Protein AF-A0A2L2Y5U8-F1 (afdb_monomer_lite)

Sequence (66 aa):
GTFTNQIQAEFCETRLLVVTDPRLDHQPLTEASNVKIPVIAFCNTESPLRYVDVAIPCNNKGAHSI

InterPro domains:
  IPR001865 Small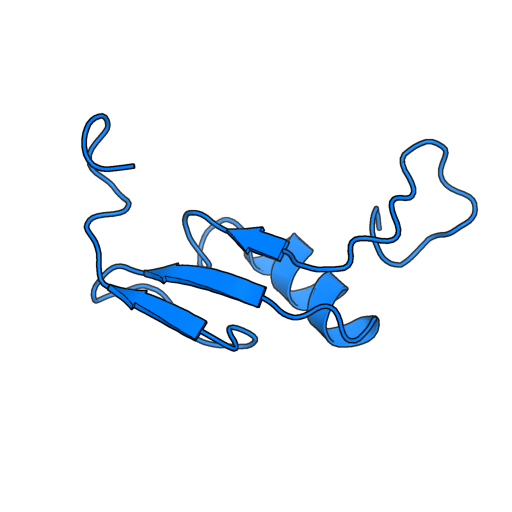 ribosomal subunit protein uS2 [PF00318] (15-66)
  IPR001865 Small ribosomal subunit protein uS2 [PR00395] (14-31)
  IPR001865 Small ribosomal subunit protein uS2 [PR00395] (31-42)
  IPR001865 Small ribosomal subunit protein uS2 [PR00395] (52-66)
  IPR005707 Small ribosomal subunit protein uS2, eukaryota/archaea [PTHR11489] (1-66)
  IPR023591 Small ribosomal subunit protein uS2, flavodoxin-like domain superfamily [SSF52313] (1-66)

Foldseek 3Di:
DLDADPVDPNNDPDQEAEELACVVPVPVLVSCVVVVRAYEYEDEPPGDCPSHPHYDDWPSPDPPTD

Organism: Parasteatoda tepidariorum (NCBI:txid114398)

pLDDT: mean 88.63, std 5.88, range [67.75, 95.38]

Radius of gyration: 12.48 Å; chains: 1; bounding box: 22×23×35 Å

Structure (mmCIF, N/CA/C/O backbone):
data_AF-A0A2L2Y5U8-F1
#
_entry.id   AF-A0A2L2Y5U8-F1
#
loop_
_atom_site.group_PDB
_atom_site.id
_atom_site.type_symbol
_atom_site.label_atom_id
_atom_site.label_alt_id
_atom_site.label_comp_id
_atom_site.label_asym_id
_atom_site.label_entity_id
_atom_site.label_seq_id
_atom_site.pdbx_PDB_ins_code
_atom_site.Cartn_x
_atom_site.Cartn_y
_atom_site.Cartn_z
_atom_site.occupancy
_atom_site.B_iso_or_equiv
_atom_site.auth_seq_id
_atom_site.auth_comp_id
_atom_site.auth_asym_id
_atom_site.auth_atom_id
_atom_site.pdbx_PDB_model_num
ATOM 1 N N . GLY A 1 1 ? 1.547 4.972 14.506 1.00 67.75 1 GLY A N 1
ATOM 2 C CA . GLY A 1 1 ? 0.461 5.134 15.488 1.00 67.75 1 GLY A CA 1
ATOM 3 C C . GLY A 1 1 ? -0.654 6.030 14.985 1.00 67.75 1 GLY A C 1
ATOM 4 O O . GLY A 1 1 ? -1.677 6.115 15.647 1.00 67.75 1 GLY A O 1
ATOM 5 N N . THR A 1 2 ? -0.494 6.672 13.826 1.00 81.44 2 THR A N 1
ATOM 6 C CA . THR A 1 2 ? -1.456 7.614 13.243 1.00 81.44 2 THR A CA 1
ATOM 7 C C . THR A 1 2 ? -2.822 6.979 12.974 1.00 81.44 2 THR A C 1
ATOM 9 O O . THR A 1 2 ? -3.840 7.654 13.087 1.00 81.44 2 THR A O 1
ATOM 12 N N . PHE A 1 3 ? -2.862 5.675 12.671 1.00 79.69 3 PHE A N 1
ATOM 13 C CA . PHE A 1 3 ? -4.119 4.959 12.417 1.00 79.69 3 PHE A CA 1
ATOM 14 C C . PHE A 1 3 ? -4.660 4.208 13.636 1.00 79.69 3 PHE A C 1
ATOM 16 O O . PHE A 1 3 ? -5.842 3.891 13.683 1.00 79.69 3 PHE A O 1
ATOM 23 N N . THR A 1 4 ? -3.817 3.902 14.624 1.00 79.50 4 THR A N 1
ATOM 24 C CA . THR A 1 4 ? -4.186 3.047 15.765 1.00 79.50 4 THR A CA 1
ATOM 25 C C . THR A 1 4 ? -4.403 3.816 17.067 1.00 79.50 4 THR A C 1
ATOM 27 O O . THR A 1 4 ? -5.103 3.320 17.947 1.00 79.50 4 THR A O 1
ATOM 30 N N . ASN A 1 5 ? -3.828 5.014 17.216 1.00 82.62 5 ASN A N 1
ATOM 31 C CA . ASN A 1 5 ? -3.862 5.783 18.457 1.00 82.62 5 ASN A CA 1
ATOM 32 C C . ASN A 1 5 ? -4.801 6.995 18.363 1.00 82.62 5 ASN A C 1
ATOM 34 O O . ASN A 1 5 ? -4.416 8.049 17.867 1.00 82.62 5 ASN A O 1
ATOM 38 N N . GLN A 1 6 ? -6.003 6.861 18.926 1.00 76.56 6 GLN A N 1
ATOM 39 C CA . GLN A 1 6 ? -7.040 7.905 18.935 1.00 76.56 6 GLN A CA 1
ATOM 40 C C . GLN A 1 6 ? -6.713 9.125 19.814 1.00 76.56 6 GLN A C 1
ATOM 42 O O . GLN A 1 6 ? -7.378 10.150 19.710 1.00 76.56 6 GLN A O 1
ATOM 47 N N . ILE A 1 7 ? -5.717 9.026 20.699 1.00 84.06 7 ILE A N 1
ATOM 48 C CA . ILE A 1 7 ? -5.327 10.117 21.609 1.00 84.06 7 ILE A CA 1
ATOM 49 C C . ILE A 1 7 ? -4.379 11.104 20.904 1.00 84.06 7 ILE A C 1
ATOM 51 O O . ILE A 1 7 ? -4.202 12.237 21.348 1.00 84.06 7 ILE A O 1
ATOM 55 N N . GLN A 1 8 ? -3.745 10.679 19.809 1.00 82.88 8 GLN A N 1
ATOM 56 C CA . GLN A 1 8 ? -2.770 11.485 19.086 1.00 82.88 8 GLN A CA 1
ATOM 57 C C . GLN A 1 8 ? -3.458 12.603 18.288 1.00 82.88 8 GLN A C 1
ATOM 59 O O . GLN A 1 8 ? -4.493 12.377 17.666 1.00 82.88 8 GLN A O 1
ATOM 64 N N . ALA A 1 9 ? -2.868 13.802 18.271 1.00 78.56 9 ALA A N 1
ATOM 65 C CA . ALA A 1 9 ? -3.446 14.955 17.576 1.00 78.56 9 ALA A CA 1
ATOM 66 C C . ALA A 1 9 ? -3.582 14.735 16.057 1.00 78.56 9 ALA A C 1
ATOM 68 O O . ALA A 1 9 ? -4.547 15.206 15.463 1.00 78.56 9 ALA A O 1
ATOM 69 N N . GLU A 1 10 ? -2.661 13.988 15.433 1.00 82.06 10 GLU A N 1
ATOM 70 C CA . GLU A 1 10 ? -2.740 13.617 14.013 1.00 82.06 10 GLU A CA 1
ATOM 71 C C . GLU A 1 10 ? -3.513 12.310 13.741 1.00 82.06 10 GLU A C 1
ATOM 73 O O . GLU A 1 10 ? -3.328 11.700 12.687 1.00 82.06 10 GLU A O 1
ATOM 78 N N . PHE A 1 11 ? -4.361 11.837 14.663 1.00 81.81 11 PHE A N 1
ATOM 79 C CA . PHE A 1 11 ? -5.197 10.662 14.402 1.00 81.81 11 PHE A CA 1
ATOM 80 C C . PHE A 1 11 ? -6.105 10.894 13.188 1.00 81.81 11 PHE A C 1
ATOM 82 O O . PHE A 1 11 ? -6.831 11.886 13.111 1.00 81.81 11 PHE A O 1
ATOM 89 N N . CYS A 1 12 ? -6.090 9.950 12.248 1.00 78.44 12 CYS A N 1
ATOM 90 C CA . CYS A 1 12 ? -6.926 10.008 11.057 1.00 78.44 12 CYS A CA 1
ATOM 91 C C . CYS A 1 12 ? -7.607 8.662 10.816 1.00 78.44 12 CYS A C 1
ATOM 93 O O . CYS A 1 12 ? -6.951 7.663 10.508 1.00 78.44 12 CYS A O 1
ATOM 95 N N . GLU A 1 13 ? -8.938 8.646 10.895 1.00 82.38 13 GLU A N 1
ATOM 96 C CA . GLU A 1 13 ? -9.741 7.487 10.513 1.00 82.38 13 GLU A CA 1
ATOM 97 C C . GLU A 1 13 ? -9.890 7.444 8.986 1.00 82.38 13 GLU A C 1
ATOM 99 O O . GLU A 1 13 ? -10.824 7.975 8.380 1.00 82.38 13 GLU A O 1
ATOM 104 N N . THR A 1 14 ? -8.892 6.844 8.343 1.00 83.56 14 THR A N 1
ATOM 105 C CA . THR A 1 14 ? -8.806 6.764 6.886 1.00 83.56 14 THR A CA 1
ATOM 106 C C . THR A 1 14 ? -9.667 5.615 6.362 1.00 83.56 14 THR A C 1
ATOM 108 O O . THR A 1 14 ? -9.567 4.491 6.836 1.00 83.56 14 THR A O 1
ATOM 111 N N . ARG A 1 15 ? -10.499 5.868 5.344 1.00 90.25 15 ARG A N 1
ATOM 112 C CA . ARG A 1 15 ? -11.356 4.832 4.730 1.00 90.25 15 ARG A CA 1
ATOM 113 C C . ARG A 1 15 ? -10.691 4.052 3.597 1.00 90.25 15 ARG A C 1
ATOM 115 O O . ARG A 1 15 ? -11.216 3.020 3.199 1.00 90.25 15 ARG A O 1
ATOM 122 N N . LEU A 1 16 ? -9.596 4.573 3.053 1.00 91.50 16 LEU A N 1
ATOM 123 C CA . LEU A 1 16 ? -8.821 3.980 1.968 1.00 91.50 16 LEU A CA 1
ATOM 124 C C . LEU A 1 16 ? -7.392 4.507 2.047 1.00 91.50 16 LEU A C 1
ATOM 126 O O . LEU A 1 16 ? -7.194 5.721 2.051 1.00 91.50 16 LEU A O 1
ATOM 130 N N . LEU A 1 17 ? -6.415 3.611 2.081 1.00 93.06 17 LEU A N 1
ATOM 131 C CA . LEU A 1 17 ? -5.005 3.971 2.055 1.00 93.06 17 LEU A CA 1
ATOM 132 C C . LEU A 1 17 ? -4.445 3.729 0.650 1.00 93.06 17 LEU A C 1
ATOM 134 O O . LEU A 1 17 ? -4.604 2.640 0.103 1.00 93.06 17 LEU A O 1
ATOM 138 N N . VAL A 1 18 ? -3.780 4.735 0.079 1.00 93.81 18 VAL A N 1
ATOM 139 C CA . VAL A 1 18 ? -3.039 4.604 -1.183 1.00 93.81 18 VAL A CA 1
ATOM 140 C C . VAL A 1 18 ? -1.554 4.770 -0.893 1.00 93.81 18 VAL A C 1
ATOM 142 O O . VAL A 1 18 ? -1.156 5.746 -0.260 1.00 93.81 18 VAL A O 1
ATOM 145 N N . VAL A 1 19 ? -0.752 3.806 -1.336 1.00 92.69 19 VAL A N 1
ATOM 146 C CA . VAL A 1 19 ? 0.678 3.695 -1.023 1.00 92.69 19 VAL A CA 1
ATOM 147 C C . VAL A 1 19 ? 1.500 3.653 -2.312 1.00 92.69 19 VAL A C 1
ATOM 149 O O . VAL A 1 19 ? 1.091 3.022 -3.287 1.00 92.69 19 VAL A O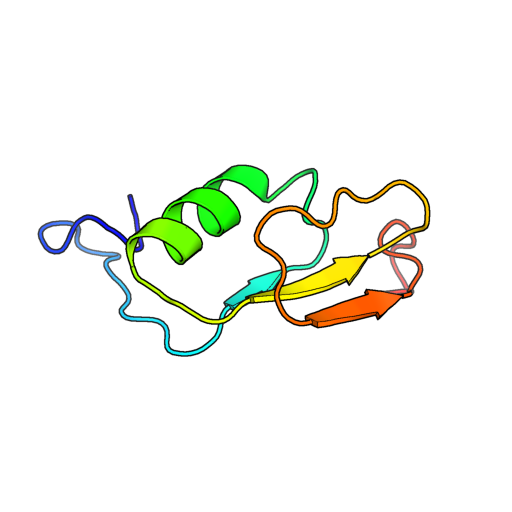 1
ATOM 152 N N . THR A 1 20 ? 2.663 4.308 -2.330 1.00 91.88 20 THR A N 1
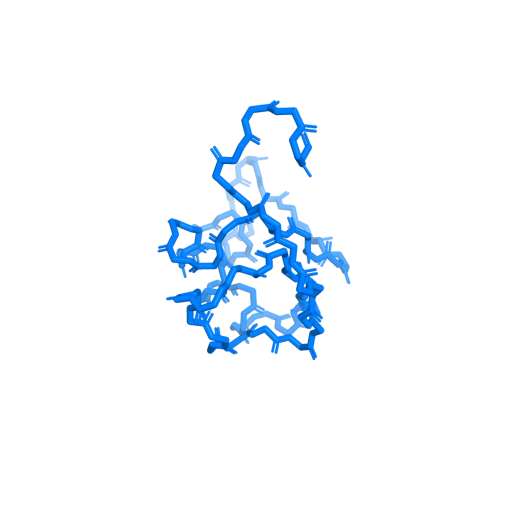ATOM 153 C CA . THR A 1 20 ? 3.542 4.371 -3.513 1.00 91.88 20 THR A CA 1
ATOM 154 C C . THR A 1 20 ? 4.552 3.231 -3.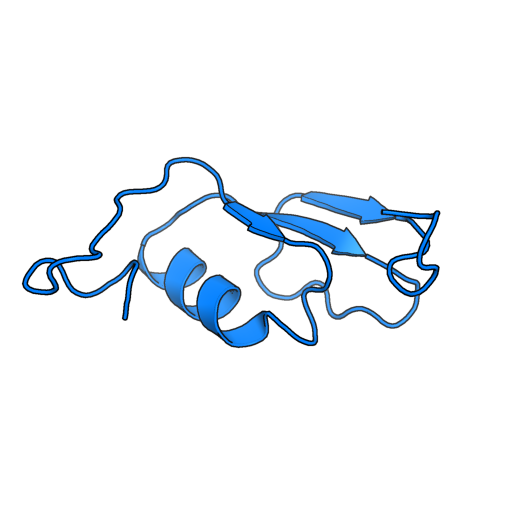576 1.00 91.88 20 THR A C 1
ATOM 156 O O . THR A 1 20 ? 4.815 2.721 -4.662 1.00 91.88 20 THR A O 1
ATOM 159 N N . ASP A 1 21 ? 5.100 2.790 -2.440 1.00 91.06 21 ASP A N 1
ATOM 160 C CA . ASP A 1 21 ? 5.917 1.578 -2.377 1.00 91.06 21 ASP A CA 1
ATOM 161 C C . ASP A 1 21 ? 5.648 0.797 -1.083 1.00 91.06 21 ASP A C 1
ATOM 163 O O . ASP A 1 21 ? 6.056 1.230 -0.001 1.00 91.06 21 ASP A O 1
ATOM 167 N N . PRO A 1 22 ? 5.040 -0.404 -1.155 1.00 91.94 22 PRO A N 1
ATOM 168 C CA . PRO A 1 22 ? 4.751 -1.200 0.035 1.00 91.94 22 PRO A CA 1
ATOM 169 C C . PRO A 1 22 ? 6.012 -1.660 0.782 1.00 91.94 22 PRO A C 1
ATOM 171 O O . PRO A 1 22 ? 5.928 -2.076 1.939 1.00 91.94 22 PRO A O 1
ATOM 174 N N . ARG A 1 23 ? 7.196 -1.596 0.154 1.00 90.81 23 ARG A N 1
ATOM 175 C CA . ARG A 1 23 ? 8.466 -1.900 0.822 1.00 90.81 23 ARG A CA 1
ATOM 176 C C . ARG A 1 23 ? 8.887 -0.791 1.784 1.00 90.81 23 ARG A C 1
ATOM 178 O O . ARG A 1 23 ? 9.297 -1.081 2.909 1.00 90.81 23 ARG A O 1
ATOM 185 N N . LEU A 1 24 ? 8.836 0.459 1.332 1.00 90.56 24 LEU A 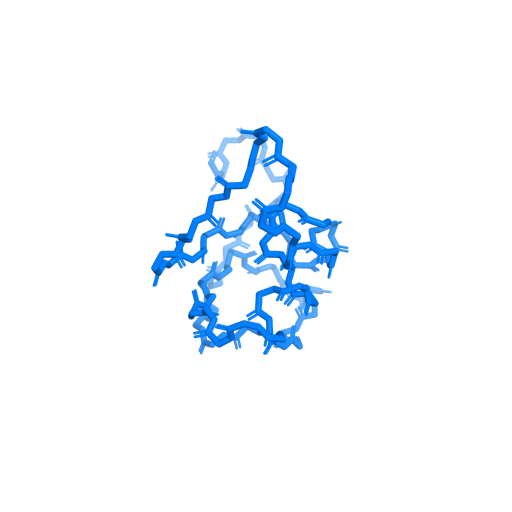N 1
ATOM 186 C CA . LEU A 1 24 ? 9.224 1.613 2.143 1.00 90.56 24 LEU A CA 1
ATOM 187 C C . LEU A 1 24 ? 8.139 1.917 3.179 1.00 90.56 24 LEU A C 1
ATOM 189 O O . LEU A 1 24 ? 8.442 2.077 4.359 1.00 90.56 24 LEU A O 1
ATOM 193 N N . ASP A 1 25 ? 6.878 1.824 2.768 1.00 91.75 25 ASP A N 1
ATOM 194 C CA . ASP A 1 25 ? 5.703 2.174 3.566 1.00 91.75 25 ASP A CA 1
ATOM 195 C C . ASP A 1 25 ? 5.120 0.974 4.341 1.00 91.75 25 ASP A C 1
ATOM 197 O O . ASP A 1 25 ? 3.923 0.882 4.616 1.00 91.75 25 ASP A O 1
ATOM 201 N N . HIS A 1 26 ? 5.965 0.027 4.749 1.00 90.94 26 HIS A N 1
ATOM 202 C CA . HIS A 1 26 ? 5.540 -1.163 5.495 1.00 90.94 26 HIS A CA 1
ATOM 203 C C . HIS A 1 26 ? 4.905 -0.838 6.866 1.00 90.94 26 HIS A C 1
ATOM 205 O O . HIS A 1 26 ? 4.069 -1.599 7.365 1.00 90.94 26 HIS A O 1
ATOM 211 N N . GLN A 1 27 ? 5.280 0.293 7.476 1.00 91.94 27 GLN A N 1
ATOM 212 C CA . GLN A 1 27 ? 4.730 0.762 8.751 1.00 91.94 27 GLN A CA 1
ATOM 213 C C . GLN A 1 27 ? 3.231 1.114 8.643 1.00 91.94 27 GLN A C 1
ATOM 215 O O . GLN A 1 27 ? 2.437 0.496 9.360 1.00 91.94 27 GLN A O 1
ATOM 220 N N . PRO A 1 28 ? 2.798 2.038 7.754 1.00 90.69 28 PRO A N 1
ATOM 221 C CA . PRO A 1 28 ? 1.378 2.339 7.581 1.00 90.69 28 PRO A CA 1
ATOM 222 C C . PRO A 1 28 ? 0.575 1.137 7.073 1.00 90.69 28 PRO A C 1
ATOM 224 O O . PRO A 1 28 ? -0.567 0.977 7.490 1.00 90.69 28 PRO A O 1
ATOM 227 N N . LEU A 1 29 ? 1.165 0.247 6.266 1.00 92.62 29 LEU A N 1
ATOM 228 C CA . LEU A 1 29 ? 0.533 -1.013 5.845 1.00 92.62 29 LEU A CA 1
ATOM 229 C C . LEU A 1 29 ? 0.206 -1.941 7.022 1.00 92.62 29 LEU A C 1
ATOM 231 O O . LEU A 1 29 ? -0.895 -2.484 7.117 1.00 92.62 29 LEU A O 1
ATOM 235 N N . THR A 1 30 ? 1.148 -2.098 7.952 1.00 91.69 30 THR A N 1
ATOM 236 C CA . THR A 1 30 ? 0.931 -2.929 9.143 1.00 91.69 30 THR A CA 1
ATOM 237 C C . THR A 1 30 ? -0.140 -2.314 10.040 1.00 91.69 30 THR A C 1
ATOM 239 O O . THR A 1 30 ? -1.029 -3.014 10.524 1.00 91.69 30 THR A O 1
ATOM 242 N N . GLU A 1 31 ? -0.110 -0.997 10.233 1.00 91.00 31 GLU A N 1
ATOM 243 C CA . GLU A 1 31 ? -1.133 -0.296 11.010 1.00 91.00 31 GLU A CA 1
ATOM 244 C C . GLU A 1 31 ? -2.518 -0.379 10.358 1.00 91.00 31 GLU A C 1
ATOM 246 O O . GLU A 1 31 ? -3.474 -0.718 11.051 1.00 91.00 31 GLU A O 1
ATOM 251 N N . ALA A 1 32 ? -2.618 -0.176 9.041 1.00 92.06 32 ALA A N 1
ATOM 252 C CA . ALA A 1 32 ? -3.863 -0.288 8.279 1.00 92.06 32 ALA A CA 1
ATOM 253 C C . ALA A 1 32 ? -4.509 -1.672 8.424 1.00 92.06 32 ALA A C 1
ATOM 255 O O . ALA A 1 32 ? -5.725 -1.771 8.606 1.00 92.06 32 ALA A O 1
ATOM 256 N N . SER A 1 33 ? -3.693 -2.733 8.444 1.00 90.50 33 SER A N 1
ATOM 257 C CA . SER A 1 33 ? -4.181 -4.101 8.644 1.00 90.50 33 SER A CA 1
ATOM 258 C C . SER A 1 33 ? -4.842 -4.309 10.017 1.00 90.50 33 SER A C 1
ATOM 260 O O . SER A 1 33 ? -5.846 -5.015 10.114 1.00 90.50 33 SER A O 1
ATOM 262 N N . ASN A 1 34 ? -4.355 -3.637 11.070 1.00 89.94 34 ASN A N 1
ATOM 263 C CA . ASN A 1 34 ? -4.914 -3.742 12.424 1.00 89.94 34 ASN A CA 1
ATOM 264 C C . ASN A 1 34 ? -6.275 -3.044 12.572 1.00 89.94 34 ASN A C 1
ATOM 266 O O . ASN A 1 34 ? -7.079 -3.445 13.412 1.00 89.94 34 ASN A O 1
ATOM 270 N N . VAL A 1 35 ? -6.543 -2.017 11.761 1.00 90.19 35 VAL A N 1
ATOM 271 C CA . VAL A 1 35 ? -7.787 -1.225 11.805 1.00 90.19 35 VAL A CA 1
ATOM 272 C C . VAL A 1 35 ? -8.721 -1.480 10.617 1.00 90.19 35 VAL A C 1
ATOM 274 O O . VAL A 1 35 ? -9.740 -0.810 10.484 1.00 90.19 35 VAL A O 1
ATOM 277 N N . LYS A 1 36 ? -8.426 -2.500 9.797 1.00 89.38 36 LYS A N 1
ATOM 278 C CA . LYS A 1 36 ? -9.238 -2.934 8.641 1.00 89.38 36 LYS A CA 1
ATOM 279 C C . LYS A 1 36 ? -9.456 -1.835 7.595 1.00 89.38 36 LYS A C 1
ATOM 281 O O . LYS A 1 36 ? -10.539 -1.723 7.018 1.00 89.38 36 LYS A O 1
ATOM 286 N N . ILE A 1 37 ? -8.425 -1.035 7.348 1.00 92.44 37 ILE A N 1
ATOM 287 C CA . ILE A 1 37 ? -8.441 -0.035 6.278 1.00 92.44 37 ILE A CA 1
ATOM 288 C C . ILE A 1 37 ? -8.035 -0.730 4.972 1.00 92.44 37 ILE A C 1
ATOM 290 O O . ILE A 1 37 ? -6.982 -1.367 4.958 1.00 92.44 37 ILE A O 1
ATOM 294 N N . PRO A 1 38 ? -8.819 -0.613 3.885 1.00 94.62 38 PRO A N 1
ATOM 295 C CA . PRO A 1 38 ? -8.439 -1.172 2.594 1.00 94.62 38 PRO A CA 1
ATOM 296 C C . PRO A 1 38 ? -7.228 -0.434 2.007 1.00 94.62 38 PRO A C 1
ATOM 298 O O . PRO A 1 38 ? -7.173 0.801 2.048 1.00 94.62 38 PRO A O 1
ATOM 301 N N . VAL A 1 39 ? -6.278 -1.180 1.441 1.00 95.06 39 VAL A N 1
ATOM 302 C CA . VAL A 1 39 ? -5.000 -0.656 0.933 1.00 95.06 39 VAL A CA 1
ATOM 303 C C . VAL A 1 39 ? -4.842 -0.908 -0.567 1.00 95.06 39 VAL A C 1
ATOM 305 O O . VAL A 1 39 ? -4.869 -2.049 -1.035 1.00 95.06 39 VAL A O 1
ATOM 308 N N . ILE A 1 40 ? -4.595 0.167 -1.315 1.00 95.38 40 ILE A N 1
ATOM 309 C CA . ILE A 1 40 ? -4.180 0.134 -2.721 1.00 95.38 40 ILE A CA 1
ATOM 310 C C . ILE A 1 40 ? -2.706 0.529 -2.786 1.00 95.38 40 ILE A C 1
ATOM 312 O O . ILE A 1 40 ? -2.324 1.560 -2.236 1.00 95.38 40 ILE A O 1
ATOM 316 N N . ALA A 1 41 ? -1.875 -0.259 -3.466 1.00 95.31 41 ALA A N 1
ATOM 317 C CA . ALA A 1 41 ? -0.452 0.039 -3.592 1.00 95.31 41 ALA A CA 1
ATOM 318 C C . ALA A 1 41 ? 0.025 0.029 -5.045 1.00 95.31 41 ALA A C 1
ATOM 320 O O . ALA A 1 41 ? -0.359 -0.834 -5.838 1.00 95.31 41 ALA A O 1
ATOM 321 N N . PHE A 1 42 ? 0.901 0.975 -5.367 1.00 94.25 42 PHE A N 1
ATOM 322 C CA . PHE A 1 42 ? 1.709 0.965 -6.577 1.00 94.25 42 PHE A CA 1
ATOM 323 C C . PHE A 1 42 ? 2.898 0.020 -6.377 1.00 94.25 42 PHE A C 1
ATOM 325 O O . PHE A 1 42 ? 3.698 0.178 -5.454 1.00 94.25 42 PHE A O 1
ATOM 332 N N . CYS A 1 43 ? 2.994 -1.003 -7.218 1.00 91.69 43 CYS A N 1
ATOM 333 C CA . CYS A 1 43 ? 3.930 -2.103 -7.017 1.00 91.69 43 CYS A CA 1
ATOM 334 C C . CYS A 1 43 ? 4.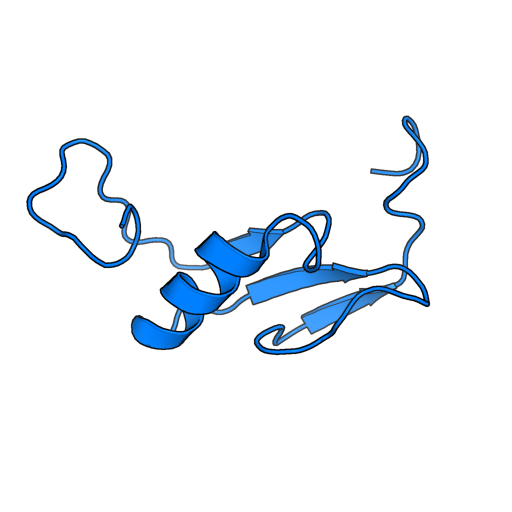818 -2.286 -8.239 1.00 91.69 43 CYS A C 1
ATOM 336 O O . CYS A 1 43 ? 4.323 -2.439 -9.356 1.00 91.69 43 CYS A O 1
ATOM 338 N N . ASN A 1 44 ? 6.127 -2.357 -8.008 1.00 91.69 44 ASN A N 1
ATOM 339 C CA . ASN A 1 44 ? 7.066 -2.858 -9.002 1.00 91.69 44 ASN A CA 1
ATOM 340 C C . ASN A 1 44 ? 7.239 -4.380 -8.855 1.00 91.69 44 ASN A C 1
ATOM 342 O O . ASN A 1 44 ? 6.725 -4.991 -7.917 1.00 91.69 44 ASN A O 1
ATOM 346 N N . THR A 1 45 ? 7.991 -5.007 -9.757 1.00 89.50 45 THR A N 1
ATOM 347 C CA . THR A 1 45 ? 8.254 -6.462 -9.764 1.00 89.50 45 THR A CA 1
ATOM 348 C C . THR A 1 45 ? 8.778 -7.019 -8.437 1.00 89.50 45 THR A C 1
ATOM 350 O O . THR A 1 45 ? 8.500 -8.160 -8.083 1.00 89.50 45 THR A O 1
ATOM 353 N N . GLU A 1 46 ? 9.555 -6.224 -7.711 1.00 90.06 46 GLU A N 1
ATOM 354 C CA . GLU A 1 46 ? 10.206 -6.582 -6.452 1.00 90.06 46 GLU A CA 1
ATOM 355 C C . GLU A 1 46 ? 9.452 -6.109 -5.197 1.00 90.06 46 GLU A C 1
ATOM 357 O O . GLU A 1 46 ? 9.925 -6.331 -4.078 1.00 90.06 46 GLU A O 1
ATOM 362 N N . SER A 1 47 ? 8.315 -5.429 -5.359 1.00 90.94 47 SER A N 1
ATOM 363 C CA . SER A 1 47 ? 7.541 -4.888 -4.241 1.00 90.94 47 SER A CA 1
ATOM 364 C C . SER A 1 47 ? 6.771 -6.005 -3.512 1.00 90.94 47 SER A C 1
ATOM 366 O O . SER A 1 47 ? 6.069 -6.791 -4.151 1.00 90.94 47 SER A O 1
ATOM 368 N N . PRO A 1 48 ? 6.862 -6.101 -2.170 1.00 92.88 48 PRO A N 1
ATOM 369 C CA . PRO A 1 48 ? 6.120 -7.097 -1.404 1.00 92.88 48 PRO A CA 1
ATOM 370 C C . PRO A 1 48 ? 4.625 -6.756 -1.374 1.00 92.88 48 PRO A C 1
ATOM 372 O O . PRO A 1 48 ? 4.244 -5.643 -1.037 1.00 92.88 48 PRO A O 1
ATOM 375 N N . LEU A 1 49 ? 3.765 -7.737 -1.653 1.00 92.81 49 LEU A N 1
ATOM 376 C CA . LEU A 1 49 ? 2.303 -7.559 -1.695 1.00 92.81 49 LEU A CA 1
ATOM 377 C C . LEU A 1 49 ? 1.597 -7.902 -0.372 1.00 92.81 49 LEU A C 1
ATOM 379 O O . LEU A 1 49 ? 0.391 -8.134 -0.335 1.00 92.81 49 LEU A O 1
ATOM 383 N N . ARG A 1 50 ? 2.336 -8.004 0.736 1.00 92.44 50 ARG A N 1
ATOM 384 C CA . ARG A 1 50 ? 1.745 -8.368 2.029 1.00 92.44 50 ARG A CA 1
ATOM 385 C C . ARG A 1 50 ? 0.916 -7.197 2.563 1.00 92.44 50 ARG A C 1
ATOM 387 O O . ARG A 1 50 ? 1.441 -6.098 2.663 1.00 92.44 50 ARG A O 1
ATOM 394 N N . TYR A 1 51 ? -0.330 -7.471 2.957 1.00 92.69 51 TYR A N 1
ATOM 395 C CA . TYR A 1 51 ? -1.307 -6.480 3.441 1.00 92.69 51 TYR A CA 1
ATOM 396 C C . TYR A 1 51 ? -1.770 -5.458 2.383 1.00 92.69 51 TYR A C 1
ATOM 398 O O . TYR A 1 51 ? -2.376 -4.452 2.733 1.00 92.69 51 TYR A O 1
ATOM 406 N N . VAL A 1 52 ? -1.509 -5.726 1.099 1.00 93.81 52 VAL A N 1
ATOM 407 C CA . VAL A 1 52 ? -2.050 -4.961 -0.032 1.00 93.81 52 VAL A CA 1
ATOM 408 C C . VAL A 1 52 ? -3.290 -5.686 -0.551 1.00 93.81 52 VAL A C 1
ATOM 410 O O . VAL A 1 52 ? -3.195 -6.857 -0.918 1.00 93.81 52 VAL A O 1
ATOM 413 N N . ASP A 1 53 ? -4.430 -4.999 -0.619 1.00 94.50 53 ASP A N 1
ATOM 414 C CA . ASP A 1 53 ? -5.667 -5.582 -1.155 1.00 94.50 53 ASP A CA 1
ATOM 415 C C . ASP A 1 53 ? -5.713 -5.489 -2.682 1.00 94.50 53 ASP A C 1
ATOM 417 O O . ASP A 1 53 ? -6.123 -6.428 -3.365 1.00 94.50 53 ASP A O 1
ATOM 421 N N . VAL A 1 54 ? -5.267 -4.354 -3.231 1.00 95.00 54 VAL A N 1
ATOM 422 C CA . VAL A 1 54 ? -5.209 -4.112 -4.677 1.00 95.00 54 VAL A CA 1
ATOM 423 C C . VAL A 1 54 ? -3.826 -3.602 -5.058 1.00 95.00 54 VAL A C 1
ATOM 425 O O . VAL A 1 54 ? -3.393 -2.540 -4.613 1.00 95.00 54 VAL A O 1
ATOM 428 N N . ALA A 1 55 ? -3.140 -4.352 -5.918 1.00 93.88 55 ALA A N 1
ATOM 429 C CA . ALA A 1 55 ? -1.841 -3.975 -6.457 1.00 93.88 55 ALA A CA 1
ATOM 430 C C . ALA A 1 55 ? -1.993 -3.383 -7.864 1.00 93.88 55 ALA A C 1
ATOM 432 O O . ALA A 1 55 ? -2.570 -4.017 -8.748 1.00 93.88 55 ALA A O 1
ATOM 433 N N . ILE A 1 56 ? -1.440 -2.190 -8.078 1.00 94.38 56 ILE A N 1
ATOM 434 C CA . ILE A 1 56 ? -1.329 -1.555 -9.391 1.00 94.38 56 ILE A CA 1
ATOM 435 C C . ILE A 1 56 ? 0.113 -1.750 -9.872 1.00 94.38 56 ILE A C 1
ATOM 437 O O . ILE A 1 56 ? 1.021 -1.136 -9.309 1.00 94.38 56 ILE A O 1
ATOM 441 N N . PRO A 1 57 ? 0.358 -2.609 -10.878 1.00 92.81 57 PRO A N 1
ATOM 442 C CA . PRO A 1 57 ? 1.704 -2.843 -11.378 1.00 92.81 57 PRO A CA 1
ATOM 443 C C . PRO A 1 57 ? 2.202 -1.618 -12.153 1.00 92.81 57 PRO A C 1
ATOM 445 O O . PRO A 1 57 ? 1.647 -1.267 -13.196 1.00 92.81 57 PRO A O 1
ATOM 448 N N . CYS A 1 58 ? 3.251 -0.967 -11.658 1.00 91.19 58 CYS A N 1
ATOM 449 C CA . CYS A 1 58 ? 3.865 0.196 -12.297 1.00 91.19 58 CYS A CA 1
ATOM 450 C C . CYS A 1 58 ? 5.323 0.387 -11.851 1.00 91.19 58 CYS A C 1
ATOM 452 O O . CYS A 1 58 ? 5.801 -0.228 -10.899 1.00 91.19 58 CYS A O 1
ATOM 454 N N . ASN A 1 59 ? 6.045 1.279 -12.532 1.00 89.81 59 ASN A N 1
ATOM 455 C CA . ASN A 1 59 ? 7.384 1.672 -12.106 1.00 89.81 59 ASN A CA 1
ATOM 456 C C . ASN A 1 59 ? 7.292 2.678 -10.949 1.00 89.81 59 ASN A C 1
ATOM 458 O O . ASN A 1 59 ? 7.105 3.866 -11.185 1.00 89.81 59 ASN A O 1
ATOM 462 N N . ASN A 1 60 ? 7.472 2.222 -9.711 1.00 85.12 60 ASN A N 1
ATOM 463 C CA . ASN A 1 60 ? 7.458 3.083 -8.524 1.00 85.12 60 ASN A CA 1
ATOM 464 C C . ASN A 1 60 ? 8.843 3.643 -8.121 1.00 85.12 60 ASN A C 1
ATOM 466 O O . ASN A 1 60 ? 9.031 4.104 -6.999 1.00 85.12 60 ASN A O 1
ATOM 470 N N . LYS A 1 61 ? 9.830 3.611 -9.026 1.00 85.94 61 LYS A N 1
ATOM 471 C CA . LYS A 1 61 ? 11.179 4.171 -8.799 1.00 85.94 61 LYS A CA 1
ATOM 472 C C . LYS A 1 61 ? 11.510 5.358 -9.695 1.00 85.94 61 LYS A C 1
ATOM 474 O O . LYS A 1 61 ? 12.413 6.133 -9.386 1.00 85.94 61 LYS A O 1
ATOM 479 N N . GLY A 1 62 ? 10.831 5.479 -10.833 1.00 87.38 62 GLY A N 1
ATOM 480 C CA . GLY A 1 62 ? 11.023 6.596 -11.751 1.00 87.38 62 GLY A CA 1
ATOM 481 C C . GLY A 1 62 ? 10.390 7.872 -11.202 1.00 87.38 62 GLY A C 1
ATOM 482 O O . GLY A 1 62 ? 9.205 7.875 -10.891 1.00 87.38 62 GLY A O 1
ATOM 483 N N . ALA A 1 63 ? 11.142 8.975 -11.163 1.00 81.12 63 ALA A N 1
ATOM 484 C CA . ALA A 1 63 ? 10.643 10.272 -10.684 1.00 81.12 63 ALA A CA 1
ATOM 485 C C . ALA A 1 63 ? 9.474 10.848 -11.513 1.00 81.12 63 ALA A C 1
ATOM 487 O O . ALA A 1 63 ? 8.775 11.738 -11.049 1.00 81.12 63 ALA A O 1
ATOM 488 N N . HIS A 1 64 ? 9.279 10.358 -12.741 1.00 86.94 64 HIS A N 1
ATOM 489 C CA . HIS A 1 64 ? 8.175 10.742 -13.631 1.00 86.94 64 HIS A CA 1
ATOM 490 C C . HIS A 1 64 ? 7.128 9.632 -13.804 1.00 86.94 64 HIS A C 1
ATOM 492 O O . HIS A 1 64 ? 6.281 9.723 -14.688 1.00 86.94 64 HIS A O 1
ATOM 498 N N . SER A 1 65 ? 7.245 8.536 -13.052 1.00 79.44 65 SER A N 1
ATOM 499 C CA . SER A 1 65 ? 6.387 7.356 -13.206 1.00 79.44 65 SER A CA 1
ATOM 500 C C . SER A 1 65 ? 5.269 7.274 -12.166 1.00 79.44 65 SER A C 1
ATOM 502 O O . SER A 1 65 ? 4.326 6.516 -12.385 1.00 79.44 65 SER A O 1
ATOM 504 N N . ILE A 1 66 ? 5.366 8.049 -11.082 1.00 75.06 66 ILE A N 1
ATOM 505 C CA . ILE A 1 66 ? 4.377 8.168 -10.003 1.00 75.06 66 ILE A CA 1
ATOM 506 C C . ILE A 1 66 ? 3.976 9.633 -9.870 1.00 75.06 66 ILE A C 1
ATOM 508 O O . ILE A 1 66 ? 4.885 10.483 -10.021 1.00 75.06 66 ILE A O 1
#

Secondary structure (DSSP, 8-state):
-TTT-TTSTT----S-EEES-TTTTHHHHHHHHHHT--EEEEE-TT---TT-SEEEE--SSSTTT-